Protein AF-A0A820PJD5-F1 (afdb_monomer_lite)

pLDDT: mean 70.73, std 16.77, range [39.25, 90.44]

Organism: NCBI:txid433720

Radius of gyration: 23.29 Å; chains: 1; bounding box: 69×36×76 Å

Sequence (138 aa):
NLIPDPQFFTECFNQQLNVVQDLLAHRRIPGEIRRTTRPQKFPLPNKSISSISDMSEDLTIEEIQSKMSSLQQELLSLKSQFENVDMTDPSSQTQRLIITTKLEELRREFRELLIKLQERQCELSGMIPSDEEDEMDP

Structure (mmCIF, N/CA/C/O backbone):
data_AF-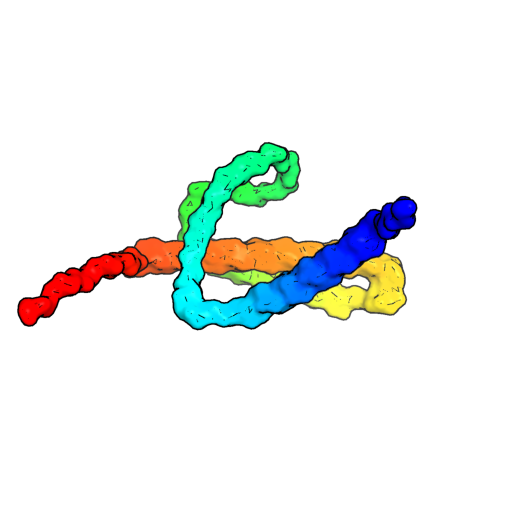A0A820PJD5-F1
#
_entry.id   AF-A0A820PJD5-F1
#
loop_
_atom_site.group_PDB
_atom_site.id
_atom_site.type_symbol
_atom_site.label_atom_id
_atom_site.label_alt_id
_atom_site.label_comp_id
_atom_site.label_asym_id
_atom_site.label_entity_id
_atom_site.label_seq_id
_atom_site.pdbx_PDB_ins_code
_atom_site.Cartn_x
_atom_site.Cartn_y
_atom_site.Cartn_z
_atom_site.occupancy
_atom_site.B_iso_or_equiv
_atom_site.auth_seq_id
_atom_site.auth_comp_id
_atom_site.auth_asym_id
_atom_site.auth_atom_id
_atom_site.pdbx_PDB_model_num
ATOM 1 N N . ASN A 1 1 ? 52.697 -4.335 11.489 1.00 48.56 1 ASN A N 1
ATOM 2 C CA . ASN A 1 1 ? 51.260 -4.404 11.827 1.00 48.56 1 ASN A CA 1
ATOM 3 C C . ASN A 1 1 ? 50.456 -4.126 10.572 1.00 48.56 1 ASN A C 1
ATOM 5 O O . ASN A 1 1 ? 50.285 -2.964 10.229 1.00 48.56 1 ASN A O 1
ATOM 9 N N . LEU A 1 2 ? 50.067 -5.174 9.835 1.00 53.12 2 LEU A N 1
ATOM 10 C CA . LEU A 1 2 ? 49.103 -5.033 8.741 1.00 53.12 2 LEU A CA 1
ATOM 11 C C . LEU A 1 2 ? 47.759 -4.674 9.379 1.00 53.12 2 LEU A C 1
ATOM 13 O O . LEU A 1 2 ? 47.223 -5.460 10.156 1.00 53.12 2 LEU A O 1
ATOM 17 N N . ILE A 1 3 ? 47.264 -3.472 9.100 1.00 60.84 3 ILE A N 1
ATOM 18 C CA . ILE A 1 3 ? 45.898 -3.079 9.442 1.00 60.84 3 ILE A CA 1
ATOM 19 C C . ILE A 1 3 ? 45.001 -3.885 8.492 1.00 60.84 3 ILE A C 1
ATOM 21 O O . ILE A 1 3 ? 45.175 -3.744 7.279 1.00 60.84 3 ILE A O 1
ATOM 25 N N . PRO A 1 4 ? 44.125 -4.777 8.986 1.00 70.12 4 PRO A N 1
ATOM 26 C CA . PRO A 1 4 ? 43.249 -5.532 8.105 1.00 70.12 4 PRO A CA 1
ATOM 27 C C . PRO A 1 4 ? 42.294 -4.567 7.403 1.00 70.12 4 PRO A C 1
ATOM 29 O O . PRO A 1 4 ? 41.884 -3.563 7.988 1.00 70.12 4 PRO A O 1
ATOM 32 N N . ASP A 1 5 ? 41.993 -4.866 6.141 1.00 74.62 5 ASP A N 1
ATOM 33 C CA . ASP A 1 5 ? 41.197 -4.004 5.273 1.00 74.62 5 ASP A CA 1
ATOM 34 C C . ASP A 1 5 ? 39.860 -3.641 5.955 1.00 74.62 5 ASP A C 1
ATOM 36 O O . ASP A 1 5 ? 39.088 -4.542 6.309 1.00 74.62 5 ASP A O 1
ATOM 40 N N . PRO A 1 6 ? 39.565 -2.348 6.182 1.00 73.88 6 PRO A N 1
ATOM 41 C CA . PRO A 1 6 ? 38.315 -1.926 6.809 1.00 73.88 6 PRO A CA 1
ATOM 42 C C . PRO A 1 6 ? 37.077 -2.385 6.025 1.00 73.88 6 PRO A C 1
ATOM 44 O O . PRO A 1 6 ? 36.005 -2.554 6.616 1.00 73.88 6 PRO A O 1
ATOM 47 N N . GLN A 1 7 ? 37.206 -2.634 4.717 1.00 74.00 7 GLN A N 1
ATOM 48 C CA . GLN A 1 7 ? 36.104 -3.157 3.912 1.00 74.00 7 GLN A CA 1
ATOM 49 C C . GLN A 1 7 ? 35.759 -4.597 4.288 1.00 74.00 7 GLN A C 1
ATOM 51 O O . GLN A 1 7 ? 34.583 -4.916 4.443 1.00 74.00 7 GLN A O 1
ATOM 56 N N . PHE A 1 8 ? 36.761 -5.427 4.579 1.00 77.31 8 PHE A N 1
ATOM 57 C CA . PHE A 1 8 ? 36.550 -6.813 4.998 1.00 77.31 8 PHE A CA 1
ATOM 58 C C . PHE A 1 8 ? 35.779 -6.910 6.323 1.00 77.31 8 PHE A C 1
ATOM 60 O O . PHE A 1 8 ? 34.869 -7.726 6.471 1.00 77.31 8 PHE A O 1
ATOM 67 N N . PHE A 1 9 ? 36.092 -6.037 7.286 1.00 73.94 9 PHE A N 1
ATOM 68 C CA . PHE A 1 9 ? 35.329 -5.958 8.534 1.00 73.94 9 PHE A CA 1
ATOM 69 C C . PHE A 1 9 ? 33.883 -5.537 8.298 1.00 73.94 9 PHE A C 1
ATOM 71 O O . PHE A 1 9 ? 32.976 -6.092 8.913 1.00 73.94 9 PHE A O 1
ATOM 78 N N . THR A 1 10 ? 33.673 -4.578 7.400 1.00 79.69 10 THR A N 1
ATOM 79 C CA . THR A 1 10 ? 32.342 -4.061 7.078 1.00 79.69 10 THR A CA 1
ATOM 80 C C . THR A 1 10 ? 31.487 -5.132 6.406 1.00 79.69 10 THR A C 1
ATOM 82 O O . THR A 1 10 ? 30.328 -5.319 6.768 1.00 79.69 10 THR A O 1
ATOM 85 N N . GLU A 1 11 ? 32.054 -5.892 5.472 1.00 79.00 11 GLU A N 1
ATOM 86 C CA . GLU A 1 11 ? 31.369 -7.005 4.810 1.00 79.00 11 GLU A CA 1
ATOM 87 C C . GLU A 1 11 ? 31.027 -8.130 5.789 1.00 79.00 11 GLU A C 1
ATOM 89 O O . GLU A 1 11 ? 29.886 -8.592 5.820 1.00 79.00 11 GLU A O 1
ATOM 94 N N . CYS A 1 12 ? 31.978 -8.525 6.638 1.00 79.88 12 CYS A N 1
ATOM 95 C CA . CYS A 1 12 ? 31.765 -9.566 7.641 1.00 79.88 12 CYS A CA 1
ATOM 96 C C . CYS A 1 12 ? 30.703 -9.150 8.672 1.00 79.88 12 CYS A C 1
ATOM 98 O O . CYS A 1 12 ? 29.820 -9.934 9.023 1.00 79.88 12 CYS A O 1
ATOM 100 N N . PHE A 1 13 ? 30.726 -7.889 9.103 1.00 83.81 13 PHE A N 1
ATOM 101 C CA . PHE A 1 13 ? 29.726 -7.334 10.010 1.00 83.81 13 PHE A CA 1
ATOM 102 C C . PHE A 1 13 ? 28.327 -7.294 9.378 1.00 83.81 13 PHE A C 1
ATOM 104 O O . PHE A 1 13 ? 27.354 -7.707 10.007 1.00 83.81 13 PHE A O 1
ATOM 111 N N . ASN A 1 14 ? 28.219 -6.874 8.114 1.00 81.81 14 ASN A N 1
ATOM 112 C CA . ASN A 1 14 ? 26.949 -6.875 7.385 1.00 81.81 14 ASN A CA 1
ATOM 113 C C . ASN A 1 14 ? 26.393 -8.291 7.194 1.00 81.81 14 ASN A C 1
ATOM 115 O O . ASN A 1 14 ? 25.194 -8.510 7.355 1.00 81.81 14 ASN A O 1
ATOM 119 N N . GLN A 1 15 ? 27.252 -9.272 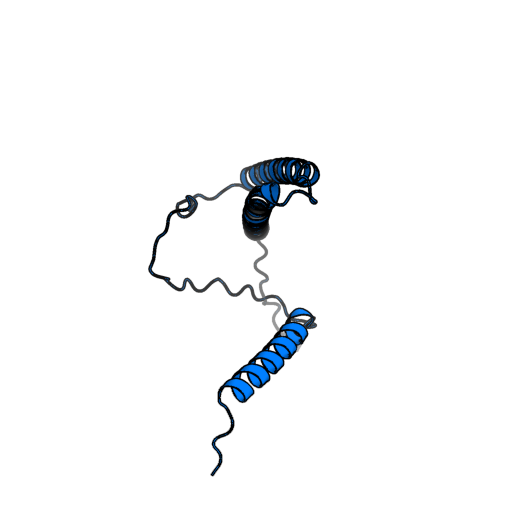6.906 1.00 83.12 15 GLN A N 1
ATOM 120 C CA . GLN A 1 15 ? 26.835 -10.673 6.828 1.00 83.12 15 GLN A CA 1
ATOM 121 C C . GLN A 1 15 ? 26.280 -11.172 8.165 1.00 83.12 15 GLN A C 1
ATOM 123 O O . GLN A 1 15 ? 25.223 -11.799 8.192 1.00 83.12 15 GLN A O 1
ATOM 128 N N . GLN A 1 16 ? 26.943 -10.854 9.279 1.00 86.81 16 GLN A N 1
ATOM 129 C CA . GLN A 1 16 ? 26.465 -11.225 10.612 1.00 86.81 16 GLN A CA 1
ATOM 130 C C . GLN A 1 16 ? 25.130 -10.553 10.955 1.00 86.81 16 GLN A C 1
ATOM 132 O O . GLN A 1 16 ? 24.240 -11.211 11.494 1.00 86.81 16 GLN A O 1
ATOM 137 N N . LEU A 1 17 ? 24.952 -9.279 10.597 1.00 85.25 17 LEU A N 1
ATOM 138 C CA . LEU A 1 17 ? 23.683 -8.574 10.782 1.00 85.25 17 LEU A CA 1
ATOM 139 C C . LEU A 1 17 ? 22.541 -9.210 9.991 1.00 85.25 17 LEU A C 1
ATOM 141 O O . LEU A 1 17 ? 21.465 -9.400 10.552 1.00 85.25 17 LEU A O 1
ATOM 145 N N . ASN A 1 18 ? 22.776 -9.598 8.738 1.00 83.06 18 ASN A N 1
ATOM 146 C CA . ASN A 1 18 ? 21.756 -10.249 7.914 1.00 83.06 18 ASN A CA 1
ATOM 147 C C . ASN A 1 18 ? 21.316 -11.595 8.512 1.00 83.06 18 ASN A C 1
ATOM 149 O O . ASN A 1 18 ? 20.126 -11.893 8.560 1.00 83.06 18 ASN A O 1
ATOM 153 N N . VAL A 1 19 ? 22.256 -12.378 9.052 1.00 82.50 19 VAL A N 1
ATOM 154 C CA . VAL A 1 19 ? 21.943 -13.645 9.739 1.00 82.50 19 VAL A CA 1
ATOM 155 C C . VAL A 1 19 ? 21.101 -13.405 10.995 1.00 82.50 19 VAL A C 1
ATOM 157 O O . VAL A 1 19 ? 20.133 -14.123 11.244 1.00 82.50 19 VAL A O 1
ATOM 160 N N . VAL A 1 20 ? 21.437 -12.383 11.786 1.00 78.69 20 VAL A N 1
ATOM 161 C CA . VAL A 1 20 ? 20.659 -12.012 12.978 1.00 78.69 20 VAL A CA 1
ATOM 162 C C . VAL A 1 20 ? 19.271 -11.502 12.591 1.00 78.69 20 VAL A C 1
ATOM 164 O O . VAL A 1 20 ? 18.291 -11.855 13.244 1.00 78.69 20 VAL A O 1
ATOM 167 N N . GLN A 1 21 ? 19.166 -10.716 11.521 1.00 78.81 21 GLN A N 1
ATOM 168 C CA . GLN A 1 21 ? 17.896 -10.231 10.992 1.00 78.81 21 GLN A CA 1
ATOM 169 C C . GLN A 1 21 ? 16.991 -11.391 10.569 1.00 78.81 21 GLN A C 1
ATOM 171 O O . GLN A 1 21 ? 15.82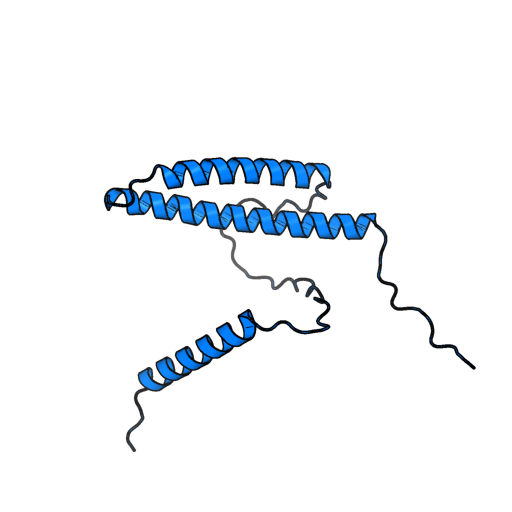8 -11.416 10.969 1.00 78.81 21 GLN A O 1
ATOM 176 N N . ASP A 1 22 ? 17.519 -12.377 9.845 1.00 77.44 22 ASP A N 1
ATOM 177 C CA . ASP A 1 22 ? 16.761 -13.569 9.456 1.00 77.44 22 ASP A CA 1
ATOM 178 C C . ASP A 1 22 ? 16.352 -14.413 10.671 1.00 77.44 22 ASP A C 1
ATOM 180 O O . ASP A 1 22 ? 15.215 -14.884 10.747 1.00 77.44 22 ASP A O 1
ATOM 184 N N . LEU A 1 23 ? 17.229 -14.563 11.668 1.00 73.12 23 LEU A N 1
ATOM 185 C CA . LEU A 1 23 ? 16.912 -15.266 12.918 1.00 73.12 23 LEU A CA 1
ATOM 186 C C . LEU A 1 23 ? 15.801 -14.567 13.714 1.00 73.12 23 LEU A C 1
ATOM 188 O O . LEU A 1 23 ? 14.932 -15.233 14.279 1.00 73.12 23 LEU A O 1
ATOM 192 N N . LEU A 1 24 ? 15.802 -13.233 13.749 1.00 70.94 24 LEU A N 1
ATOM 193 C CA . LEU A 1 24 ? 14.768 -12.441 14.415 1.00 70.94 24 LEU A CA 1
ATOM 194 C C . LEU A 1 24 ? 13.455 -12.427 13.627 1.00 70.94 24 LEU A C 1
ATOM 196 O O . LEU A 1 24 ? 12.392 -12.513 14.239 1.00 70.94 24 LEU A O 1
ATOM 200 N N . ALA A 1 25 ? 13.509 -12.386 12.294 1.00 67.31 25 ALA A N 1
ATOM 201 C CA . ALA A 1 25 ? 12.329 -12.406 11.430 1.00 67.31 25 ALA A CA 1
ATOM 202 C C . ALA A 1 25 ? 11.496 -13.690 11.592 1.00 67.31 25 ALA A C 1
ATOM 204 O O . ALA A 1 25 ? 10.274 -13.658 11.445 1.00 67.31 25 ALA A O 1
ATOM 205 N N . HIS A 1 26 ? 12.142 -14.806 11.941 1.00 64.50 26 HIS A N 1
ATOM 206 C CA . HIS A 1 26 ? 11.492 -16.105 12.129 1.00 64.50 26 HIS A CA 1
ATOM 207 C C . HIS A 1 26 ? 11.301 -16.497 13.601 1.00 64.50 26 HIS A C 1
ATOM 209 O O . HIS A 1 26 ? 10.784 -17.582 13.891 1.00 64.50 26 HIS A O 1
ATOM 215 N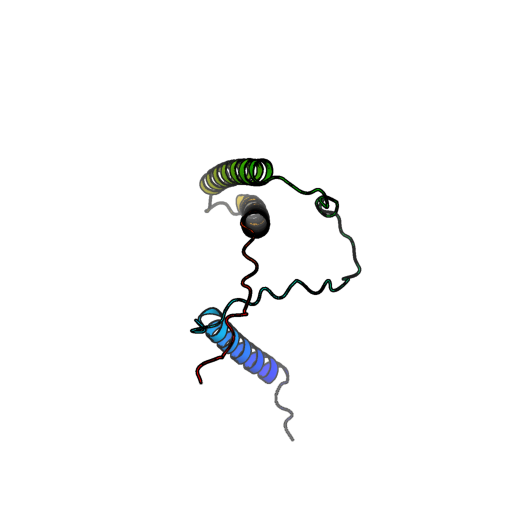 N . ARG A 1 27 ? 11.672 -15.632 14.555 1.00 62.59 27 ARG A N 1
ATOM 216 C CA . ARG A 1 27 ? 11.467 -15.909 15.977 1.00 62.59 27 ARG A CA 1
ATOM 217 C C . ARG A 1 27 ? 9.976 -15.811 16.311 1.00 62.59 27 ARG A C 1
ATOM 219 O O . ARG A 1 27 ? 9.420 -14.730 16.463 1.00 62.59 27 ARG A O 1
ATOM 226 N N . ARG A 1 28 ? 9.322 -16.960 16.498 1.00 59.06 28 ARG A N 1
ATOM 227 C CA . ARG A 1 28 ? 8.088 -17.040 17.294 1.00 59.06 28 ARG A CA 1
ATOM 228 C C . ARG A 1 28 ? 8.485 -16.969 18.763 1.00 59.06 28 ARG A C 1
ATOM 230 O O . ARG A 1 28 ? 9.209 -17.847 19.221 1.00 59.06 28 ARG A O 1
ATOM 237 N N . ILE A 1 29 ? 8.041 -15.945 19.487 1.00 60.69 29 ILE A N 1
ATOM 238 C CA . ILE A 1 29 ? 8.240 -15.855 20.937 1.00 60.69 29 ILE A CA 1
ATOM 239 C C . ILE A 1 29 ? 6.997 -16.452 21.611 1.00 60.69 29 ILE A C 1
ATOM 241 O O . ILE A 1 29 ? 5.927 -15.841 21.558 1.00 60.69 29 ILE A O 1
ATOM 245 N N . PRO A 1 30 ? 7.086 -17.659 22.201 1.00 43.41 30 PRO A N 1
ATOM 246 C CA . PRO A 1 30 ? 5.965 -18.236 22.930 1.00 43.41 30 PRO A CA 1
ATOM 247 C C . PRO A 1 30 ? 5.690 -17.362 24.157 1.00 43.41 30 PRO A C 1
ATOM 249 O O . PRO A 1 30 ? 6.588 -17.147 24.967 1.00 43.41 30 PRO A O 1
ATOM 252 N N . GLY A 1 31 ? 4.475 -16.823 24.268 1.00 53.88 31 GLY A N 1
ATOM 253 C CA . GLY A 1 31 ? 4.086 -15.952 25.382 1.00 53.88 31 GLY A CA 1
ATOM 254 C C . GLY A 1 31 ? 4.457 -14.472 25.235 1.00 53.88 31 GLY A C 1
ATOM 255 O O . GLY A 1 31 ? 4.183 -13.703 26.153 1.00 53.88 31 GLY A O 1
ATOM 256 N N . GLU A 1 32 ? 5.016 -14.023 24.103 1.00 51.88 32 GLU A N 1
ATOM 257 C CA . GLU A 1 32 ? 5.096 -12.582 23.837 1.00 51.88 32 GLU A CA 1
ATOM 258 C C . GLU A 1 32 ? 3.707 -12.076 23.468 1.00 51.88 32 GLU A C 1
ATOM 260 O O . GLU A 1 32 ? 3.301 -12.015 22.305 1.00 51.88 32 GLU A O 1
ATOM 265 N N . ILE A 1 33 ? 2.962 -11.704 24.507 1.00 53.72 33 ILE A N 1
ATOM 266 C CA . ILE A 1 33 ? 1.949 -10.669 24.396 1.00 53.72 33 ILE A CA 1
ATOM 267 C C . ILE A 1 33 ? 2.671 -9.531 23.693 1.00 53.72 33 ILE A C 1
ATOM 269 O O . ILE A 1 33 ? 3.614 -8.962 24.250 1.00 53.72 33 ILE A O 1
ATOM 273 N N . ARG A 1 34 ? 2.277 -9.240 22.449 1.00 49.72 34 ARG A N 1
ATOM 274 C CA . ARG A 1 34 ? 2.661 -8.005 21.778 1.00 49.72 34 ARG A CA 1
ATOM 275 C C . ARG A 1 34 ? 2.134 -6.891 22.662 1.00 49.72 34 ARG A C 1
ATOM 277 O O . ARG A 1 34 ? 1.017 -6.423 22.478 1.00 49.72 34 ARG A O 1
ATOM 284 N N . ARG A 1 35 ? 2.937 -6.487 23.647 1.00 44.41 35 ARG A N 1
ATOM 285 C CA . ARG A 1 35 ? 2.868 -5.165 24.230 1.00 44.41 35 ARG A CA 1
ATOM 286 C C . ARG A 1 35 ? 3.101 -4.292 23.026 1.00 44.41 35 ARG A C 1
ATOM 288 O O . ARG A 1 35 ? 4.230 -4.134 22.573 1.00 44.41 35 ARG A O 1
ATOM 295 N N . THR A 1 36 ? 2.002 -3.859 22.429 1.00 45.59 36 THR A N 1
ATOM 296 C CA . THR A 1 36 ? 1.970 -2.752 21.506 1.00 45.59 36 THR A CA 1
ATOM 297 C C . THR A 1 36 ? 2.803 -1.697 22.198 1.00 45.59 36 THR A C 1
ATOM 299 O O . THR A 1 36 ? 2.392 -1.129 23.213 1.00 45.59 36 THR A O 1
ATOM 302 N N . THR A 1 37 ? 4.040 -1.519 21.748 1.00 44.62 37 THR A N 1
ATOM 303 C CA . THR A 1 37 ? 4.788 -0.323 22.060 1.00 44.62 37 THR A CA 1
ATOM 304 C C . THR A 1 37 ? 3.894 0.771 21.526 1.00 44.62 37 THR A C 1
ATOM 306 O O . THR A 1 37 ? 3.856 0.999 20.318 1.00 44.62 37 THR A O 1
ATOM 309 N N . ARG A 1 38 ? 3.092 1.370 22.414 1.00 46.00 38 ARG A N 1
ATOM 310 C CA . ARG A 1 38 ? 2.482 2.675 22.213 1.00 46.00 38 ARG A CA 1
ATOM 311 C C . ARG A 1 38 ? 3.560 3.478 21.499 1.00 46.00 38 ARG A C 1
ATOM 313 O O . ARG A 1 38 ? 4.635 3.603 22.095 1.00 46.00 38 ARG A O 1
ATOM 320 N N . PRO A 1 39 ? 3.375 3.892 20.235 1.00 44.66 39 PRO A N 1
ATOM 321 C CA . PRO A 1 39 ? 4.448 4.534 19.507 1.00 44.66 39 PRO A CA 1
ATOM 322 C C . PRO A 1 39 ? 4.833 5.754 20.334 1.00 44.66 39 PRO A C 1
ATOM 324 O O . PRO A 1 39 ? 4.050 6.695 20.485 1.00 44.66 39 PRO A O 1
ATOM 327 N N . GLN A 1 40 ? 6.007 5.696 20.969 1.00 46.62 40 GLN A N 1
ATOM 328 C CA . GLN A 1 40 ? 6.602 6.887 21.529 1.00 46.62 40 GLN A CA 1
ATOM 329 C C . GLN A 1 40 ? 6.789 7.792 20.327 1.00 46.62 40 GLN A C 1
ATOM 331 O O . GLN A 1 40 ? 7.544 7.470 19.410 1.00 46.62 40 GLN A O 1
ATOM 336 N N . LYS A 1 41 ? 5.995 8.863 20.297 1.00 44.00 41 LYS A N 1
ATOM 337 C CA . LYS A 1 41 ? 6.094 9.944 19.330 1.00 44.00 41 LYS A CA 1
ATOM 338 C C . LYS A 1 41 ? 7.524 10.472 19.404 1.00 44.00 41 LYS A C 1
ATOM 340 O O . LYS A 1 41 ? 7.811 11.340 20.220 1.00 44.00 41 LYS A O 1
ATOM 345 N N . PHE A 1 42 ? 8.423 9.930 18.593 1.00 42.78 42 PHE A N 1
ATOM 346 C CA . PHE A 1 42 ? 9.670 10.596 18.266 1.00 42.78 42 PHE A CA 1
ATOM 347 C C . PHE A 1 42 ? 9.289 11.745 17.332 1.00 42.78 42 PHE A C 1
ATOM 349 O O . PHE A 1 42 ? 8.786 11.482 16.236 1.00 42.78 42 PHE A O 1
ATOM 356 N N . PRO A 1 43 ? 9.457 13.014 17.738 1.00 41.28 43 PRO A N 1
ATOM 357 C CA . PRO A 1 43 ? 9.256 14.119 16.823 1.00 41.28 43 PRO A CA 1
ATOM 358 C C . PRO A 1 43 ? 10.440 14.114 15.854 1.00 41.28 43 PRO A C 1
ATOM 360 O O . PRO A 1 43 ? 11.507 14.640 16.155 1.00 41.28 43 PRO A O 1
ATOM 363 N N . LEU A 1 44 ? 10.275 13.470 14.700 1.00 45.72 44 LEU A N 1
ATOM 364 C CA . LEU A 1 44 ? 11.183 13.649 13.574 1.00 45.72 44 LEU A CA 1
ATOM 365 C C . LEU A 1 44 ? 10.892 15.022 12.952 1.00 45.72 44 LEU A C 1
ATOM 367 O O . LEU A 1 44 ? 9.770 15.255 12.491 1.00 45.72 44 LEU A O 1
ATOM 371 N N . PRO A 1 45 ? 11.864 15.948 12.913 1.00 52.19 45 PRO A N 1
ATOM 372 C CA . PRO A 1 45 ? 11.735 17.147 12.117 1.00 52.19 45 PRO A CA 1
ATOM 373 C C . PRO A 1 45 ? 12.068 16.756 10.678 1.00 52.19 45 PRO A C 1
ATOM 375 O O . PRO A 1 45 ? 13.219 16.466 10.367 1.00 52.19 45 PRO A O 1
ATOM 378 N N . ASN A 1 46 ? 11.053 16.673 9.819 1.00 39.41 46 ASN A N 1
ATOM 379 C CA . ASN A 1 46 ? 11.029 17.357 8.521 1.00 39.41 46 ASN A CA 1
ATOM 380 C C . ASN A 1 46 ? 9.863 16.856 7.663 1.00 39.41 46 ASN A C 1
ATOM 382 O O . ASN A 1 46 ? 9.826 15.727 7.184 1.00 39.41 46 ASN A O 1
ATOM 386 N N . LYS A 1 47 ? 8.919 17.776 7.454 1.00 48.12 47 LYS A N 1
ATOM 387 C CA . LYS A 1 47 ? 7.851 17.727 6.459 1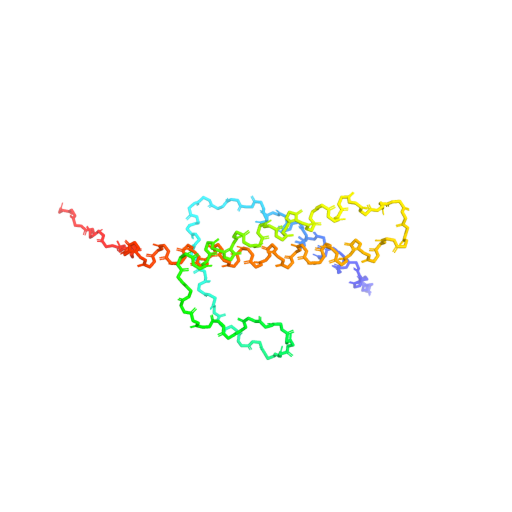.00 48.12 47 LYS A CA 1
ATOM 388 C C . LYS A 1 47 ? 8.401 17.401 5.069 1.00 48.12 47 LYS A C 1
ATOM 390 O O . LYS A 1 47 ? 9.223 18.141 4.537 1.00 48.12 47 LYS A O 1
ATOM 395 N N . SER A 1 48 ? 7.803 16.412 4.421 1.00 41.91 48 SER A N 1
ATOM 396 C CA . SER A 1 48 ? 7.501 16.467 2.987 1.00 41.91 48 SER A CA 1
ATOM 397 C C . SER A 1 48 ? 6.193 15.712 2.733 1.00 41.91 48 SER A C 1
ATOM 399 O O . SER A 1 48 ? 6.165 14.509 2.538 1.00 41.91 48 SER A O 1
ATOM 401 N N . ILE A 1 49 ? 5.099 16.465 2.867 1.00 51.38 49 ILE A N 1
ATOM 402 C CA . ILE A 1 49 ? 3.882 16.434 2.043 1.00 51.38 49 ILE A CA 1
ATOM 403 C C . ILE A 1 49 ? 3.505 15.051 1.471 1.00 51.38 49 ILE A C 1
ATOM 405 O O . ILE A 1 49 ? 3.788 14.738 0.320 1.00 51.38 49 ILE A O 1
ATOM 409 N N . SER A 1 50 ? 2.740 14.287 2.248 1.00 39.25 50 SER A N 1
ATOM 410 C CA . SER A 1 50 ? 1.666 13.446 1.715 1.00 39.25 50 SER A CA 1
ATOM 411 C C . SER A 1 50 ? 0.499 13.489 2.699 1.00 39.25 50 SER A C 1
ATOM 413 O O . SER A 1 50 ? 0.628 13.172 3.882 1.00 39.25 50 SER A O 1
ATOM 415 N N . SER A 1 51 ? -0.614 14.007 2.213 1.00 47.50 51 SER A N 1
ATOM 416 C CA . SER A 1 51 ? -1.802 14.435 2.935 1.00 47.50 51 SER A CA 1
ATOM 417 C C . SER A 1 51 ? -2.508 13.292 3.671 1.00 47.50 51 SER A C 1
ATOM 419 O O . SER A 1 51 ? -3.342 12.664 3.051 1.00 47.50 51 SER A O 1
ATOM 421 N N . ILE A 1 52 ? -2.206 13.031 4.952 1.00 45.38 52 ILE A N 1
ATOM 422 C CA . ILE A 1 52 ? -3.104 12.381 5.953 1.00 45.38 52 ILE A CA 1
ATOM 423 C C . ILE A 1 52 ? -2.642 12.690 7.409 1.00 45.38 52 ILE A C 1
ATOM 425 O O . ILE A 1 52 ? -3.132 12.112 8.370 1.00 45.38 52 ILE A O 1
ATOM 429 N N . SER A 1 53 ? -1.749 13.660 7.652 1.00 40.12 53 SER A N 1
ATOM 430 C CA . SER A 1 53 ? -1.376 14.003 9.044 1.00 40.12 53 SER A CA 1
ATOM 431 C C . SER A 1 53 ? -2.448 14.797 9.818 1.00 40.12 53 SER A C 1
ATOM 433 O O . SER A 1 53 ? -2.266 15.007 11.014 1.00 40.12 53 SER A O 1
ATOM 435 N N . ASP A 1 54 ? -3.548 15.198 9.171 1.00 41.03 54 ASP A N 1
ATOM 436 C CA . ASP A 1 54 ? -4.648 15.958 9.794 1.00 41.03 54 ASP A CA 1
ATOM 437 C C . ASP A 1 54 ? -5.911 15.119 10.052 1.00 41.03 54 ASP A C 1
ATOM 439 O O . ASP A 1 54 ? -6.942 15.651 10.447 1.00 41.03 54 ASP A O 1
ATOM 443 N N . MET A 1 55 ? -5.859 13.793 9.891 1.00 45.75 55 MET A N 1
ATOM 444 C CA . MET A 1 55 ? -6.970 12.920 10.298 1.00 45.75 55 MET A CA 1
ATOM 445 C C . MET A 1 55 ? -6.827 12.558 11.783 1.00 45.75 55 MET A C 1
ATOM 447 O O . MET A 1 55 ? -6.683 11.390 12.141 1.00 45.75 55 MET A O 1
ATOM 451 N N . SER A 1 56 ? -6.826 13.587 12.639 1.00 43.12 56 SER A N 1
ATOM 452 C CA . SER A 1 56 ? -7.099 13.458 14.077 1.00 43.12 56 SER A CA 1
ATOM 453 C C . SER A 1 56 ? -8.602 13.375 14.364 1.00 43.12 56 SER A C 1
ATOM 455 O O . SER A 1 56 ? -9.013 13.554 15.507 1.00 43.12 56 SER A O 1
ATOM 457 N N . GLU A 1 57 ? -9.423 13.174 13.335 1.00 54.50 57 GLU A N 1
ATOM 458 C CA . GLU A 1 57 ? -10.843 12.921 13.497 1.00 54.50 57 GLU A CA 1
ATOM 459 C C . GLU A 1 57 ? -11.070 11.435 13.721 1.00 54.50 57 GLU A C 1
ATOM 461 O O . GLU A 1 57 ? -10.532 10.568 13.023 1.00 54.50 57 GLU A O 1
ATOM 466 N N . ASP A 1 58 ? -11.866 11.178 14.748 1.00 60.53 58 ASP A N 1
ATOM 467 C CA . ASP A 1 58 ? -12.311 9.877 15.175 1.00 60.53 58 ASP A CA 1
ATOM 468 C C . ASP A 1 58 ? -13.103 9.169 14.061 1.00 60.53 58 ASP A C 1
ATOM 470 O O . ASP A 1 58 ? -14.328 9.159 14.066 1.00 60.53 58 ASP A O 1
ATOM 474 N N . LEU A 1 59 ? -12.406 8.535 13.110 1.00 67.31 59 LEU A N 1
ATOM 475 C CA . LEU A 1 59 ? -13.049 7.714 12.082 1.00 67.31 59 LEU A CA 1
ATOM 476 C C . LEU A 1 59 ? -13.857 6.600 12.760 1.00 67.31 59 LEU A C 1
ATOM 478 O O . LEU A 1 59 ? -13.338 5.871 13.619 1.00 67.31 59 LEU A O 1
ATOM 482 N N . THR A 1 60 ? -15.119 6.479 12.365 1.00 81.50 60 THR A N 1
ATOM 483 C CA . THR A 1 60 ? -16.024 5.413 12.796 1.00 81.50 60 THR A CA 1
ATOM 484 C C . THR A 1 60 ? -15.611 4.073 12.183 1.00 81.50 60 THR A C 1
ATOM 486 O O . THR A 1 60 ? -14.910 4.013 11.168 1.00 81.50 60 THR A O 1
ATOM 489 N N . ILE A 1 61 ? -16.057 2.962 12.780 1.00 79.06 61 ILE A N 1
ATOM 490 C CA . ILE A 1 61 ? -15.805 1.615 12.237 1.00 79.06 61 ILE A CA 1
ATOM 491 C C . ILE A 1 61 ? -16.309 1.494 10.792 1.00 79.06 61 ILE A C 1
ATOM 493 O O . ILE A 1 61 ? -15.608 0.936 9.947 1.00 79.06 61 ILE A O 1
ATOM 497 N N . GLU A 1 62 ? -17.489 2.040 10.498 1.00 81.88 62 GLU A N 1
ATOM 498 C CA . GLU A 1 62 ? -18.097 1.996 9.164 1.00 81.88 62 GLU A CA 1
ATOM 499 C C . GLU A 1 62 ? -17.259 2.767 8.134 1.00 81.88 62 GLU A C 1
ATOM 501 O O . GLU A 1 62 ? -17.028 2.280 7.026 1.00 81.88 62 GLU A O 1
ATOM 506 N N . GLU A 1 63 ? -16.713 3.927 8.506 1.00 80.75 63 GLU A N 1
ATOM 507 C CA . GLU A 1 63 ? -15.820 4.701 7.638 1.00 80.75 63 GLU A CA 1
ATOM 508 C C . GLU A 1 63 ? -14.485 3.992 7.398 1.00 80.75 63 GLU A C 1
ATOM 510 O O . GLU A 1 63 ? -13.970 4.014 6.277 1.00 80.75 63 GLU A O 1
ATOM 515 N N . ILE A 1 64 ? -13.932 3.326 8.417 1.00 82.19 64 ILE A N 1
ATOM 516 C CA . ILE A 1 64 ? -12.717 2.514 8.274 1.00 82.19 64 ILE A CA 1
ATOM 517 C C . ILE A 1 64 ? -12.979 1.348 7.311 1.00 82.19 64 ILE A C 1
ATOM 519 O O . ILE A 1 64 ? -12.203 1.140 6.378 1.00 82.19 64 ILE A O 1
ATOM 523 N N . GLN A 1 65 ? -14.089 0.626 7.476 1.00 84.38 65 GLN A N 1
ATOM 524 C CA . GLN A 1 65 ? -14.471 -0.487 6.599 1.00 84.38 65 GLN A CA 1
ATOM 525 C C . GLN A 1 65 ? -14.752 -0.033 5.159 1.00 84.38 65 GLN A C 1
ATOM 527 O O . GLN A 1 65 ? -14.346 -0.703 4.204 1.00 84.38 65 GLN A O 1
ATOM 532 N N . SER A 1 66 ? -15.392 1.126 4.990 1.00 86.88 66 SER A N 1
ATOM 533 C CA . SER A 1 66 ? -15.635 1.742 3.683 1.00 86.88 66 SER A CA 1
ATOM 534 C C . SER A 1 66 ? -14.320 2.094 2.978 1.00 86.88 66 SER A C 1
ATOM 536 O O . SER A 1 66 ? -14.093 1.682 1.837 1.00 86.88 66 SER A O 1
ATOM 538 N N . LYS A 1 67 ? -13.383 2.745 3.683 1.00 86.56 67 LYS A N 1
ATOM 539 C CA . LYS A 1 67 ? -12.042 3.047 3.153 1.00 86.56 67 LYS A CA 1
ATOM 540 C C . LYS A 1 67 ? -11.258 1.784 2.806 1.00 86.56 67 LYS A C 1
ATOM 542 O O . LYS A 1 67 ? -10.661 1.713 1.735 1.00 86.56 67 LYS A O 1
ATOM 547 N N . MET A 1 68 ? -11.307 0.759 3.655 1.00 85.31 68 MET A N 1
ATOM 548 C CA . MET A 1 68 ? -10.677 -0.534 3.371 1.00 85.31 68 MET A CA 1
ATOM 549 C C . MET A 1 68 ? -11.246 -1.185 2.106 1.00 85.31 68 MET A C 1
ATOM 551 O O . MET A 1 68 ? -10.481 -1.718 1.304 1.00 85.31 68 MET A O 1
ATOM 555 N N . SER A 1 69 ? -12.561 -1.107 1.897 1.00 87.50 69 SER A N 1
ATOM 556 C CA . SER A 1 69 ? -13.214 -1.625 0.689 1.00 87.50 69 SER A CA 1
ATOM 557 C C . SER A 1 69 ? -12.771 -0.861 -0.563 1.00 87.50 69 SER A C 1
ATOM 559 O O . SER A 1 69 ? -12.464 -1.477 -1.585 1.00 87.50 69 SER A O 1
ATOM 561 N N . SER A 1 70 ? -12.653 0.468 -0.477 1.00 88.62 70 SER A N 1
ATOM 562 C CA . SER A 1 70 ? -12.118 1.296 -1.567 1.00 88.62 70 SER A CA 1
ATOM 563 C C . SER A 1 70 ? -10.669 0.930 -1.903 1.00 88.62 70 SER A C 1
ATOM 565 O O . SER A 1 70 ? -10.338 0.731 -3.071 1.00 88.62 70 SER A O 1
ATOM 567 N N . LEU A 1 71 ? -9.808 0.773 -0.893 1.00 88.19 71 LEU A N 1
ATOM 568 C CA . LEU A 1 71 ? -8.412 0.368 -1.098 1.00 88.19 71 LEU A CA 1
ATOM 569 C C . LEU A 1 71 ? -8.300 -1.030 -1.710 1.00 88.19 71 LEU A C 1
ATOM 571 O O . LEU A 1 71 ? -7.427 -1.271 -2.541 1.00 88.19 71 LEU A O 1
ATOM 575 N N . GLN A 1 72 ? -9.185 -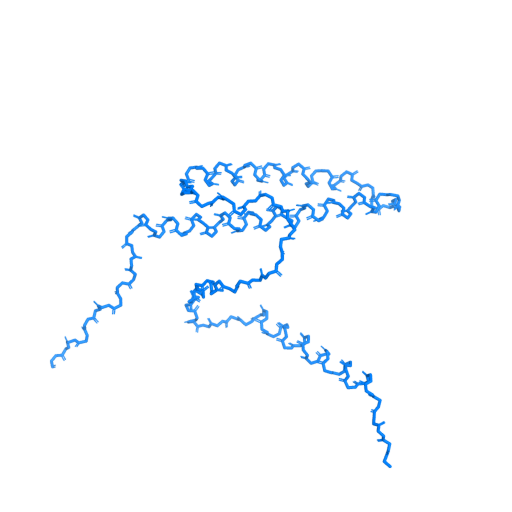1.959 -1.342 1.00 87.38 72 GLN A N 1
ATOM 576 C CA . GLN A 1 72 ? -9.233 -3.285 -1.961 1.00 87.38 72 GLN A CA 1
ATOM 577 C C . GLN A 1 72 ? -9.585 -3.210 -3.448 1.00 87.38 72 GLN A C 1
ATOM 579 O O . GLN A 1 72 ? -8.951 -3.890 -4.255 1.00 87.38 72 GLN A O 1
ATOM 584 N N . GLN A 1 73 ? -10.552 -2.371 -3.827 1.00 90.44 73 GLN A N 1
ATOM 585 C CA . GLN A 1 73 ? -10.883 -2.146 -5.236 1.00 90.44 73 GLN A CA 1
ATOM 586 C C . GLN A 1 73 ? -9.712 -1.515 -5.997 1.00 90.44 73 GLN A C 1
ATOM 588 O O . GLN A 1 73 ? -9.395 -1.948 -7.107 1.00 90.44 73 GLN A O 1
ATOM 593 N N . GLU A 1 74 ? -9.023 -0.547 -5.391 1.00 89.62 74 GLU A N 1
ATOM 594 C CA . GLU A 1 74 ? -7.846 0.072 -5.999 1.00 89.62 74 GLU A CA 1
ATOM 595 C C . GLU A 1 74 ? -6.696 -0.930 -6.167 1.00 89.62 74 GLU A C 1
ATOM 597 O O . GLU A 1 74 ? -6.086 -0.984 -7.233 1.00 89.62 74 GLU A O 1
ATOM 602 N N . LEU A 1 75 ? -6.451 -1.791 -5.176 1.00 87.94 75 LEU A N 1
ATOM 603 C CA . LEU A 1 75 ? -5.463 -2.869 -5.263 1.00 87.94 75 LEU A CA 1
ATOM 604 C C . LEU A 1 75 ? -5.793 -3.874 -6.370 1.00 87.94 75 LEU A C 1
ATOM 606 O O . LEU A 1 75 ? -4.889 -4.307 -7.084 1.00 87.94 75 LEU A O 1
ATOM 610 N N . LEU A 1 76 ? -7.066 -4.242 -6.536 1.00 88.81 76 LEU A N 1
ATOM 611 C CA . LEU A 1 76 ? -7.500 -5.120 -7.626 1.00 88.81 76 LEU A CA 1
ATOM 612 C C . LEU A 1 76 ? -7.279 -4.464 -8.994 1.00 88.81 76 LEU A C 1
ATOM 614 O O . LEU A 1 76 ? -6.768 -5.113 -9.908 1.00 88.81 76 LEU A O 1
ATOM 618 N N . SER A 1 77 ? -7.593 -3.174 -9.118 1.00 89.81 77 SER A N 1
ATOM 619 C CA . SER A 1 77 ? -7.329 -2.397 -10.332 1.00 89.81 77 SER A CA 1
ATOM 620 C C . SER A 1 77 ? -5.831 -2.315 -10.636 1.00 89.81 77 SER A C 1
ATOM 622 O O . SER A 1 77 ? -5.413 -2.596 -11.759 1.00 89.81 77 SER A O 1
ATOM 624 N N . LEU A 1 78 ? -4.999 -2.009 -9.635 1.00 87.94 78 LEU A N 1
ATOM 625 C CA . LEU A 1 78 ? -3.545 -1.953 -9.795 1.00 87.94 78 LEU A CA 1
ATOM 626 C C . LEU A 1 78 ? -2.952 -3.310 -10.170 1.00 87.94 78 LEU A C 1
ATOM 628 O O . LEU A 1 78 ? -2.045 -3.375 -10.996 1.00 87.94 78 LEU A O 1
ATOM 632 N N . LYS A 1 79 ? -3.469 -4.395 -9.588 1.00 87.44 79 LYS A N 1
ATOM 633 C CA . LYS A 1 79 ? -3.057 -5.757 -9.931 1.00 87.44 79 LYS A CA 1
ATOM 634 C C . LYS A 1 79 ? -3.360 -6.066 -11.396 1.00 87.44 79 LYS A C 1
ATOM 636 O O . LYS A 1 79 ? -2.481 -6.555 -12.095 1.00 87.44 79 LYS A O 1
ATOM 641 N N . SER A 1 80 ? -4.556 -5.721 -11.873 1.00 88.75 80 SER A N 1
ATOM 642 C CA . SER A 1 80 ? -4.908 -5.880 -13.287 1.00 88.75 80 SER A CA 1
ATOM 643 C C . SER A 1 80 ? -4.001 -5.045 -14.194 1.00 88.75 80 SER A C 1
ATOM 645 O O . SER A 1 80 ? -3.523 -5.535 -15.212 1.00 88.75 80 SER A O 1
ATOM 647 N N . GLN A 1 81 ? -3.697 -3.803 -13.809 1.00 85.44 81 GLN A N 1
ATOM 648 C CA . GLN A 1 81 ? -2.758 -2.962 -14.553 1.00 85.44 81 GLN A CA 1
ATOM 649 C C . GLN A 1 81 ? -1.363 -3.586 -14.611 1.00 85.44 81 GLN A C 1
ATOM 651 O O . GLN A 1 81 ? -0.772 -3.599 -15.682 1.00 85.44 81 GLN A O 1
ATOM 656 N N . PHE A 1 82 ? -0.871 -4.144 -13.501 1.00 85.38 82 PHE A N 1
ATOM 657 C CA . PHE A 1 82 ? 0.419 -4.830 -13.438 1.00 85.38 82 PHE A CA 1
ATOM 658 C C . PHE A 1 82 ? 0.473 -6.076 -14.333 1.00 85.38 82 PHE A C 1
ATOM 660 O O . PHE A 1 82 ? 1.465 -6.279 -15.026 1.00 85.38 82 PHE A O 1
ATOM 667 N N . GLU A 1 83 ? -0.588 -6.890 -14.342 1.00 85.75 83 GLU A N 1
ATOM 668 C CA . GLU A 1 83 ? -0.698 -8.093 -15.184 1.00 85.75 83 GLU A CA 1
ATOM 669 C C . GLU A 1 83 ? -0.695 -7.764 -16.686 1.00 85.75 83 GLU A C 1
ATOM 671 O O . GLU A 1 83 ? -0.246 -8.578 -17.489 1.00 85.75 83 GLU A O 1
ATOM 676 N N . ASN A 1 84 ? -1.143 -6.563 -17.059 1.00 86.06 84 ASN A N 1
ATOM 677 C CA . ASN A 1 84 ? -1.142 -6.082 -18.441 1.00 86.06 84 ASN A CA 1
ATOM 678 C C . ASN A 1 84 ? 0.181 -5.422 -18.867 1.00 86.06 84 ASN A C 1
ATOM 680 O O . ASN A 1 84 ? 0.323 -5.064 -20.037 1.00 86.06 84 ASN A O 1
ATOM 684 N N . VAL A 1 85 ? 1.138 -5.221 -17.953 1.00 86.12 85 VAL A N 1
ATOM 685 C CA . VAL A 1 85 ? 2.447 -4.666 -18.317 1.00 86.12 85 VAL A CA 1
ATOM 686 C C . VAL A 1 85 ? 3.294 -5.742 -18.985 1.00 86.12 85 VAL A C 1
ATOM 688 O O . VAL A 1 85 ? 3.510 -6.815 -18.420 1.00 86.12 85 VAL A O 1
ATOM 691 N N . ASP A 1 86 ? 3.835 -5.434 -20.163 1.00 83.62 86 ASP A N 1
ATOM 692 C CA . ASP A 1 86 ? 4.776 -6.319 -20.840 1.00 83.62 86 ASP A CA 1
ATOM 693 C C . ASP A 1 86 ? 6.062 -6.451 -20.006 1.00 83.62 86 ASP A C 1
ATOM 695 O O . ASP A 1 86 ? 6.777 -5.482 -19.725 1.00 83.62 86 ASP A O 1
ATOM 699 N N . MET A 1 87 ? 6.343 -7.676 -19.561 1.00 80.88 87 MET A N 1
ATOM 700 C CA . MET A 1 87 ? 7.504 -7.994 -18.726 1.00 80.88 87 MET A CA 1
ATOM 701 C C . MET A 1 87 ? 8.802 -8.064 -19.536 1.00 80.88 87 MET A C 1
ATOM 703 O O . MET A 1 87 ? 9.887 -7.991 -18.959 1.00 80.88 87 MET A O 1
ATOM 707 N N . THR A 1 88 ? 8.697 -8.207 -20.857 1.00 80.94 88 THR A N 1
ATOM 708 C CA . THR A 1 88 ? 9.836 -8.364 -21.769 1.00 80.94 88 THR A CA 1
ATOM 709 C C . THR A 1 88 ? 10.320 -7.038 -22.340 1.00 80.94 88 THR A C 1
ATOM 711 O O . THR A 1 88 ? 11.490 -6.916 -22.699 1.00 80.94 88 THR A O 1
ATOM 714 N N . ASP A 1 89 ? 9.455 -6.025 -22.352 1.00 84.19 89 ASP A N 1
ATOM 715 C CA . ASP A 1 89 ? 9.799 -4.694 -22.820 1.00 84.19 89 ASP A CA 1
ATOM 716 C C . ASP A 1 89 ? 10.547 -3.883 -21.731 1.00 84.19 89 ASP A C 1
ATOM 718 O O . ASP A 1 89 ? 10.036 -3.684 -20.614 1.00 84.19 89 ASP A O 1
ATOM 722 N N . PRO A 1 90 ? 11.770 -3.393 -22.018 1.00 78.75 90 PRO A N 1
ATOM 723 C CA . PRO A 1 90 ? 12.508 -2.517 -21.114 1.00 78.75 90 PRO A CA 1
ATOM 724 C C . PRO A 1 90 ? 11.874 -1.127 -20.980 1.00 78.75 90 PRO A C 1
ATOM 726 O O . PRO A 1 90 ? 12.038 -0.493 -19.939 1.00 78.75 90 PRO A O 1
ATOM 729 N N . SER A 1 91 ? 11.109 -0.649 -21.970 1.00 81.81 91 SER A N 1
ATOM 730 C CA . SER A 1 91 ? 10.438 0.657 -21.885 1.00 81.81 91 SER A CA 1
ATOM 731 C C . SER A 1 91 ? 9.318 0.662 -20.832 1.00 81.81 91 SER A C 1
ATOM 733 O O . SER A 1 91 ? 9.086 1.657 -20.144 1.00 81.81 91 SER A O 1
ATOM 735 N N . SER A 1 92 ? 8.738 -0.514 -20.594 1.00 85.69 92 SER A N 1
ATOM 736 C CA . SER A 1 92 ? 7.752 -0.786 -19.551 1.00 85.69 92 SER A CA 1
ATOM 737 C C . SER A 1 92 ? 8.344 -0.870 -18.130 1.00 85.69 92 SER A C 1
ATOM 739 O O . SER A 1 92 ? 7.600 -0.930 -17.150 1.00 85.69 92 SER A O 1
ATOM 741 N N . GLN A 1 93 ? 9.674 -0.829 -17.958 1.00 85.50 93 GLN A N 1
ATOM 742 C CA . GLN A 1 93 ? 10.327 -0.938 -16.642 1.00 85.50 93 GLN A CA 1
ATOM 743 C C . GLN A 1 93 ? 9.944 0.197 -15.686 1.00 85.50 93 GLN A C 1
ATOM 745 O O . GLN A 1 93 ? 9.678 -0.052 -14.509 1.00 85.50 93 GLN A O 1
ATOM 750 N N . THR A 1 94 ? 9.853 1.425 -16.196 1.00 86.62 94 THR A N 1
ATOM 751 C CA . THR A 1 94 ? 9.416 2.589 -15.414 1.00 86.62 94 THR A CA 1
ATOM 752 C C . THR A 1 94 ? 7.968 2.433 -14.955 1.00 86.62 94 THR A C 1
ATOM 754 O O . THR A 1 94 ? 7.648 2.720 -13.804 1.00 86.62 94 THR A O 1
ATOM 757 N N . GLN A 1 95 ? 7.093 1.919 -15.824 1.00 86.75 95 GLN A N 1
ATOM 758 C CA . GLN A 1 95 ? 5.690 1.676 -15.491 1.00 86.75 95 GLN A CA 1
ATOM 759 C C . GLN A 1 95 ? 5.545 0.598 -14.409 1.00 86.75 95 GLN A C 1
ATOM 761 O O . GLN A 1 95 ? 4.770 0.780 -13.471 1.00 86.75 95 GLN A O 1
ATOM 766 N N . ARG A 1 96 ? 6.340 -0.481 -14.480 1.00 86.75 96 ARG A N 1
ATOM 767 C CA . ARG A 1 96 ? 6.391 -1.508 -13.426 1.00 86.75 96 ARG A CA 1
ATOM 768 C C . ARG A 1 96 ? 6.783 -0.903 -12.085 1.00 86.75 96 ARG A C 1
ATOM 770 O O . ARG A 1 96 ? 6.078 -1.142 -11.113 1.00 86.75 96 ARG A O 1
ATOM 777 N N . LEU A 1 97 ? 7.846 -0.093 -12.055 1.00 88.25 97 LEU A N 1
ATOM 778 C CA . LEU A 1 97 ? 8.316 0.555 -10.830 1.00 88.25 97 LEU A CA 1
ATOM 779 C C . LEU A 1 97 ? 7.221 1.426 -10.197 1.00 88.25 97 LEU A C 1
ATOM 781 O O . LEU A 1 97 ? 6.970 1.322 -9.001 1.00 88.25 97 LEU A O 1
ATOM 785 N N . ILE A 1 98 ? 6.529 2.238 -11.001 1.00 88.69 98 ILE A N 1
ATOM 786 C CA . ILE A 1 98 ? 5.431 3.095 -10.527 1.00 88.69 98 ILE A CA 1
ATOM 787 C C . ILE A 1 98 ? 4.306 2.255 -9.914 1.00 88.69 98 ILE A C 1
ATOM 789 O O . ILE A 1 98 ? 3.836 2.557 -8.816 1.00 88.69 98 ILE A O 1
ATOM 793 N N . ILE A 1 99 ? 3.887 1.188 -10.599 1.00 87.44 99 ILE A N 1
ATOM 794 C CA . ILE A 1 99 ? 2.812 0.316 -10.116 1.00 87.44 99 ILE A CA 1
ATOM 795 C C . ILE A 1 99 ? 3.236 -0.402 -8.830 1.00 87.44 99 ILE A C 1
ATOM 797 O O . ILE A 1 99 ? 2.449 -0.462 -7.888 1.00 87.44 99 ILE A O 1
ATOM 801 N N . THR A 1 100 ? 4.473 -0.902 -8.746 1.00 86.94 100 THR A N 1
ATOM 802 C CA . THR A 1 100 ? 4.969 -1.569 -7.535 1.00 86.94 100 THR A CA 1
ATOM 803 C C . THR A 1 100 ? 5.059 -0.618 -6.348 1.00 86.94 100 THR A C 1
ATOM 805 O O . THR A 1 100 ? 4.590 -0.976 -5.271 1.00 86.94 100 THR A O 1
ATOM 808 N N . THR A 1 101 ? 5.564 0.604 -6.542 1.00 88.88 101 THR A N 1
ATOM 809 C CA . THR A 1 101 ? 5.644 1.612 -5.473 1.00 88.88 101 THR A CA 1
ATOM 810 C C . THR A 1 101 ? 4.254 1.952 -4.949 1.00 88.88 101 THR A C 1
ATOM 812 O O . THR A 1 101 ? 4.005 1.896 -3.747 1.00 88.88 101 THR A O 1
ATOM 815 N N . LYS A 1 102 ? 3.304 2.214 -5.851 1.00 88.81 102 LYS A N 1
ATOM 816 C CA . LYS A 1 102 ? 1.926 2.521 -5.463 1.00 88.81 102 LYS A CA 1
ATOM 817 C C . LYS A 1 102 ? 1.243 1.337 -4.761 1.00 88.81 102 LYS A C 1
ATOM 819 O O . LYS A 1 102 ? 0.456 1.524 -3.837 1.00 88.81 102 LYS A O 1
ATOM 824 N N . LEU A 1 103 ? 1.568 0.103 -5.142 1.00 86.12 103 LEU A N 1
ATOM 825 C CA . LEU A 1 103 ? 1.060 -1.101 -4.483 1.00 86.12 103 LEU A CA 1
ATOM 826 C C . LEU A 1 103 ? 1.599 -1.248 -3.050 1.00 86.12 103 LEU A C 1
ATOM 828 O O . LEU A 1 103 ? 0.859 -1.665 -2.155 1.00 86.12 103 LEU A O 1
ATOM 832 N N . GLU A 1 104 ? 2.860 -0.895 -2.809 1.00 86.50 104 GLU A N 1
ATOM 833 C CA . GLU A 1 104 ? 3.438 -0.854 -1.461 1.00 86.50 104 GLU A CA 1
ATOM 834 C C . GLU A 1 104 ? 2.787 0.221 -0.585 1.00 86.50 104 GLU A C 1
ATOM 836 O O . GLU A 1 104 ? 2.463 -0.051 0.574 1.00 86.50 104 GLU A O 1
ATOM 841 N N . GLU A 1 105 ? 2.519 1.403 -1.143 1.00 87.69 105 GLU A N 1
ATOM 842 C CA . GLU A 1 105 ? 1.821 2.489 -0.447 1.00 87.69 105 GLU A CA 1
ATOM 843 C C . GLU A 1 105 ? 0.408 2.079 -0.020 1.00 87.69 105 GLU A C 1
ATOM 845 O O . GLU A 1 105 ? 0.072 2.185 1.161 1.00 87.69 105 GLU A O 1
ATOM 850 N N . LEU A 1 106 ? -0.384 1.518 -0.939 1.00 84.94 106 LEU A N 1
ATOM 851 C CA . LEU A 1 106 ? -1.741 1.046 -0.643 1.00 84.94 106 LEU A CA 1
ATOM 852 C C . LEU A 1 106 ? -1.741 -0.090 0.389 1.00 84.94 106 LEU A C 1
ATOM 854 O O . LEU A 1 106 ? -2.611 -0.154 1.258 1.00 84.94 106 LEU A O 1
ATOM 858 N N . ARG A 1 107 ? -0.746 -0.988 0.347 1.00 84.38 107 ARG A N 1
ATOM 859 C CA . ARG A 1 107 ? -0.583 -2.037 1.368 1.00 84.38 107 ARG A CA 1
ATOM 860 C C . ARG A 1 107 ? -0.265 -1.460 2.742 1.00 84.38 107 ARG A C 1
ATOM 862 O O . ARG A 1 107 ? -0.752 -1.999 3.737 1.00 84.38 107 ARG A O 1
ATOM 869 N N . ARG A 1 108 ? 0.561 -0.414 2.814 1.00 86.12 108 ARG A N 1
ATOM 870 C CA . ARG A 1 108 ? 0.861 0.287 4.068 1.00 86.12 108 ARG A CA 1
ATOM 871 C C . ARG A 1 108 ? -0.404 0.932 4.627 1.00 86.12 108 ARG A C 1
ATOM 873 O O . ARG A 1 108 ? -0.737 0.672 5.778 1.00 86.12 108 ARG A O 1
ATOM 880 N N . GLU A 1 109 ? -1.146 1.664 3.802 1.00 84.62 109 GLU A N 1
ATOM 881 C CA . GLU A 1 109 ? -2.397 2.317 4.206 1.00 84.62 109 GLU A CA 1
ATOM 882 C C . GLU A 1 109 ? -3.443 1.305 4.699 1.00 84.62 109 GLU A C 1
ATOM 884 O O . GLU A 1 109 ? -4.057 1.484 5.750 1.00 84.62 109 GLU A O 1
ATOM 889 N N . PHE A 1 110 ? -3.583 0.172 4.005 1.00 83.75 110 PHE A N 1
ATOM 890 C CA . PHE A 1 110 ? -4.492 -0.894 4.422 1.00 83.75 110 PHE A CA 1
ATOM 891 C C . PHE A 1 110 ? -4.122 -1.483 5.794 1.00 83.75 110 PHE A C 1
ATOM 893 O O . PHE A 1 110 ? -5.001 -1.772 6.607 1.00 83.75 110 PHE A O 1
ATOM 900 N N . ARG A 1 111 ? -2.823 -1.646 6.084 1.00 84.50 111 ARG A N 1
ATOM 901 C CA . ARG A 1 111 ? -2.352 -2.098 7.406 1.00 84.50 111 ARG A CA 1
ATOM 902 C C . ARG A 1 111 ? -2.642 -1.072 8.496 1.00 84.50 111 ARG A C 1
ATOM 904 O O . ARG A 1 111 ? -3.032 -1.465 9.590 1.00 84.50 111 ARG A O 1
ATOM 911 N N . GLU A 1 112 ? -2.476 0.214 8.210 1.00 84.94 112 GLU A N 1
ATOM 912 C CA . GLU A 1 112 ? -2.805 1.280 9.161 1.00 84.94 112 GLU A CA 1
ATOM 913 C C . GLU A 1 112 ? -4.302 1.298 9.492 1.00 84.94 112 GLU A C 1
ATOM 915 O O . GLU A 1 112 ? -4.670 1.411 10.660 1.00 84.94 112 GLU A O 1
ATOM 920 N N . LEU A 1 113 ? -5.175 1.109 8.497 1.00 82.56 113 LEU A N 1
ATOM 921 C CA . LEU A 1 113 ? -6.618 0.999 8.731 1.00 82.56 113 LEU A CA 1
ATOM 922 C C . LEU A 1 113 ? -6.998 -0.247 9.540 1.00 82.56 113 LEU A C 1
ATOM 924 O O . LEU A 1 113 ? -7.881 -0.155 10.388 1.00 82.56 113 LEU A O 1
ATOM 928 N N . LEU A 1 114 ? -6.321 -1.384 9.339 1.00 83.56 114 LEU A N 1
ATOM 929 C CA . LEU A 1 114 ? -6.526 -2.584 10.162 1.00 83.56 114 LEU A CA 1
ATOM 930 C C . LEU A 1 114 ? -6.193 -2.340 11.635 1.00 83.56 114 LEU A C 1
ATOM 932 O O . LEU A 1 114 ? -6.943 -2.768 12.509 1.00 83.56 114 LEU A O 1
ATOM 936 N N . ILE A 1 115 ? -5.087 -1.642 11.903 1.00 83.94 115 ILE A N 1
ATOM 937 C CA . ILE A 1 115 ? -4.693 -1.280 13.269 1.00 83.94 115 ILE A CA 1
ATOM 938 C C . ILE A 1 115 ? -5.758 -0.371 13.888 1.00 83.94 115 ILE A C 1
ATOM 940 O O . ILE A 1 115 ? -6.249 -0.677 14.970 1.00 83.94 115 ILE A O 1
ATOM 944 N N . LYS A 1 116 ? -6.203 0.668 13.168 1.00 80.75 116 LYS A N 1
ATOM 945 C CA . LYS A 1 116 ? -7.270 1.568 13.638 1.00 80.75 116 LYS A CA 1
ATOM 946 C C . LYS A 1 116 ? -8.586 0.835 13.901 1.00 80.75 116 LYS A C 1
ATOM 948 O O . LYS A 1 116 ? -9.251 1.107 14.893 1.00 80.75 116 LYS A O 1
ATOM 953 N N . LEU A 1 117 ? -8.968 -0.107 13.037 1.00 81.00 117 LEU A N 1
ATOM 954 C CA . LEU A 1 117 ? -10.168 -0.922 13.233 1.00 81.00 117 LEU A CA 1
ATOM 955 C C . LEU A 1 117 ? -10.068 -1.750 14.519 1.00 81.00 117 LEU A C 1
ATOM 957 O O . LEU A 1 117 ? -11.033 -1.829 15.276 1.00 81.00 117 LEU A O 1
ATOM 961 N N . GLN A 1 118 ? -8.905 -2.357 14.762 1.00 80.25 118 GLN A N 1
ATOM 962 C CA . GLN A 1 118 ? -8.656 -3.146 15.961 1.00 80.25 118 GLN A CA 1
ATOM 963 C C . GLN A 1 118 ? -8.677 -2.274 17.223 1.00 80.25 118 GLN A C 1
ATOM 965 O O . GLN A 1 118 ? -9.334 -2.640 18.192 1.00 80.25 118 GLN A O 1
ATOM 970 N N . GLU A 1 119 ? -8.020 -1.112 17.199 1.00 77.31 119 GLU A N 1
ATOM 971 C CA . GLU A 1 119 ? -8.047 -0.134 18.296 1.00 77.31 119 GLU A CA 1
ATOM 972 C C . GLU A 1 119 ? -9.491 0.259 18.640 1.00 77.31 119 GLU A C 1
ATOM 974 O O . GLU A 1 119 ? -9.898 0.164 19.796 1.00 77.31 119 GLU A O 1
ATOM 979 N N . ARG A 1 120 ? -10.313 0.558 17.626 1.00 75.69 120 ARG A N 1
ATOM 980 C CA . ARG A 1 120 ? -11.740 0.867 17.803 1.00 75.69 120 ARG A CA 1
ATOM 981 C C . ARG A 1 120 ? -12.555 -0.275 18.383 1.00 75.69 120 ARG A C 1
ATOM 983 O O . ARG A 1 120 ? -13.413 -0.046 19.230 1.00 75.69 120 ARG A O 1
ATOM 990 N N . GLN A 1 121 ? -12.323 -1.499 17.921 1.00 76.12 121 GLN A N 1
ATOM 991 C CA . GLN A 1 121 ? -13.017 -2.667 18.460 1.00 76.12 121 GLN A CA 1
ATOM 992 C C . GLN A 1 121 ? -12.659 -2.901 19.932 1.00 76.12 121 GLN A C 1
ATOM 994 O O . GLN A 1 121 ? -13.542 -3.227 20.722 1.00 76.12 121 GLN A O 1
ATOM 999 N N . CYS A 1 122 ? -11.401 -2.677 20.319 1.00 70.44 122 CYS A N 1
ATOM 1000 C CA . CYS A 1 122 ? -10.979 -2.734 21.717 1.00 70.44 122 CYS A CA 1
ATOM 1001 C C . CYS A 1 122 ? -11.621 -1.622 22.564 1.00 70.44 122 CYS A C 1
ATOM 1003 O O . CYS A 1 122 ? -12.110 -1.912 23.655 1.00 70.44 122 CYS A O 1
ATOM 1005 N N . GLU A 1 123 ? -11.681 -0.385 22.056 1.00 70.44 123 GLU A N 1
ATOM 1006 C CA . GLU A 1 123 ? -12.343 0.750 22.722 1.00 70.44 123 GLU A CA 1
ATOM 1007 C C . GLU A 1 123 ? -13.838 0.487 22.967 1.00 70.44 123 GLU A C 1
ATOM 1009 O O . GLU A 1 123 ? -14.337 0.710 24.068 1.00 70.44 123 GLU A O 1
ATOM 1014 N N . LEU A 1 124 ? -14.549 -0.031 21.961 1.00 67.75 124 LEU A N 1
ATOM 1015 C CA . LEU A 1 124 ? -15.984 -0.328 22.037 1.00 67.75 124 LEU A CA 1
ATOM 1016 C C . LEU A 1 124 ? -16.307 -1.544 22.908 1.00 67.75 124 LEU A C 1
ATOM 1018 O O . LEU A 1 124 ? -17.363 -1.583 23.535 1.00 67.75 124 LEU A O 1
ATOM 1022 N N . SER A 1 125 ? -15.419 -2.540 22.949 1.00 65.88 125 SER A N 1
ATOM 1023 C CA . SER A 1 125 ? -15.642 -3.761 23.725 1.00 65.88 125 SER A CA 1
ATOM 1024 C C . SER A 1 125 ? -15.450 -3.564 25.233 1.00 65.88 125 SER A C 1
ATOM 1026 O O . SER A 1 125 ? -15.756 -4.485 25.988 1.00 65.88 125 SER A O 1
ATOM 1028 N N . GLY A 1 126 ? -14.916 -2.425 25.691 1.00 54.16 126 GLY A N 1
ATOM 1029 C CA . GLY A 1 126 ? -14.698 -2.149 27.116 1.00 54.16 126 GLY A CA 1
ATOM 1030 C C . GLY A 1 126 ? -13.741 -3.119 27.828 1.00 54.16 126 GLY A C 1
ATOM 1031 O O . GLY A 1 126 ? -13.574 -3.019 29.041 1.00 54.16 126 GLY A O 1
ATOM 1032 N N . MET A 1 127 ? -13.090 -4.042 27.108 1.00 44.53 127 MET A N 1
ATOM 1033 C CA . MET A 1 127 ? -12.052 -4.915 27.654 1.00 44.53 127 MET A CA 1
ATOM 1034 C C . MET A 1 127 ? -10.763 -4.112 27.807 1.00 44.53 127 MET A C 1
ATOM 1036 O O . MET A 1 127 ? -9.850 -4.178 26.987 1.00 44.53 127 MET A O 1
ATOM 1040 N N . ILE A 1 128 ? -10.675 -3.373 28.908 1.00 49.81 128 ILE A N 1
ATOM 1041 C CA . ILE A 1 128 ? -9.405 -3.280 29.619 1.00 49.81 128 ILE A CA 1
ATOM 1042 C C . ILE A 1 128 ? -9.155 -4.711 30.120 1.00 49.81 128 ILE A C 1
ATOM 1044 O O . ILE A 1 128 ? -10.015 -5.226 30.836 1.00 49.81 128 ILE A O 1
ATOM 1048 N N . PRO A 1 129 ? -8.058 -5.401 29.760 1.00 43.81 129 PRO A N 1
ATOM 1049 C CA . PRO A 1 129 ? -7.645 -6.565 30.526 1.00 43.81 129 PRO A CA 1
ATOM 1050 C C . PRO A 1 129 ? -7.272 -6.018 31.907 1.00 43.81 129 PRO A C 1
ATOM 1052 O O . PRO A 1 129 ? -6.171 -5.502 32.090 1.00 43.81 129 PRO A O 1
ATOM 1055 N N . SER A 1 130 ? -8.235 -5.983 32.830 1.00 45.06 130 SER A N 1
ATOM 1056 C CA . SER A 1 130 ? -7.942 -5.713 34.232 1.00 45.06 130 SER A CA 1
ATOM 1057 C C . SER A 1 130 ? -7.251 -6.956 34.748 1.00 45.06 130 SER A C 1
ATOM 1059 O O . SER A 1 130 ? -7.866 -8.003 34.925 1.00 45.06 130 SER A O 1
ATOM 1061 N N . ASP A 1 131 ? -5.942 -6.819 34.881 1.00 50.25 131 ASP A N 1
ATOM 1062 C CA . ASP A 1 131 ? -5.012 -7.752 35.501 1.00 50.25 131 ASP A CA 1
ATOM 1063 C C . ASP A 1 131 ? -5.202 -7.680 37.032 1.00 50.25 131 ASP A C 1
ATOM 1065 O O . ASP A 1 131 ? -4.291 -7.334 37.776 1.00 50.25 131 ASP A O 1
ATOM 1069 N N . GLU A 1 132 ? -6.435 -7.899 37.494 1.00 51.38 132 GLU A N 1
ATOM 1070 C CA . GLU A 1 132 ? -6.828 -7.861 38.905 1.00 51.38 132 GLU A CA 1
ATOM 1071 C C . GLU A 1 132 ? -7.806 -9.010 39.184 1.00 51.38 132 GLU A C 1
ATOM 1073 O O . GLU A 1 132 ? -8.999 -8.807 39.393 1.00 51.38 132 GLU A O 1
ATOM 1078 N N . GLU A 1 133 ? -7.302 -10.245 39.172 1.00 53.12 133 GLU A N 1
ATOM 1079 C CA . GLU A 1 133 ? -7.866 -11.273 40.048 1.00 53.12 133 GLU A CA 1
ATOM 1080 C C . GLU A 1 133 ? -6.858 -11.516 41.168 1.00 53.12 133 GLU A C 1
ATOM 1082 O O . GLU A 1 133 ? -5.831 -12.173 40.998 1.00 53.12 133 GLU A O 1
ATOM 1087 N N . ASP A 1 134 ? -7.168 -10.852 42.283 1.00 51.81 134 ASP A N 1
ATOM 1088 C CA . ASP A 1 134 ? -6.530 -10.923 43.584 1.00 51.81 134 ASP A CA 1
ATOM 1089 C C . ASP A 1 134 ? -6.125 -12.351 43.957 1.00 51.81 134 ASP A C 1
ATOM 1091 O O . ASP A 1 134 ? -6.936 -13.270 44.093 1.00 51.81 134 ASP A O 1
ATOM 1095 N N . GLU A 1 135 ? -4.830 -12.481 44.206 1.00 59.69 135 GLU A N 1
ATOM 1096 C CA . GLU A 1 135 ? -4.211 -13.533 44.986 1.00 59.69 135 GLU A CA 1
ATOM 1097 C C . GLU A 1 135 ? -4.788 -13.484 46.414 1.00 59.69 135 GLU A C 1
ATOM 1099 O O . GLU A 1 135 ? -4.298 -12.774 47.291 1.00 59.69 135 GLU A O 1
ATOM 1104 N N . MET A 1 136 ? -5.874 -14.218 46.658 1.00 61.69 136 MET A N 1
ATOM 1105 C CA . MET A 1 136 ? -6.325 -14.523 48.012 1.00 61.69 136 MET A CA 1
ATOM 1106 C C . MET A 1 136 ? -6.844 -15.959 48.074 1.00 61.69 136 MET A C 1
ATOM 1108 O O . MET A 1 136 ? -8.022 -16.217 47.843 1.00 61.69 136 MET A O 1
ATOM 1112 N N . ASP A 1 137 ? -5.955 -16.887 48.420 1.00 53.91 137 ASP A N 1
ATOM 1113 C CA . ASP A 1 137 ? -6.355 -18.173 48.994 1.00 53.91 137 ASP A CA 1
ATOM 1114 C C . ASP A 1 137 ? -5.693 -18.290 50.390 1.00 53.91 137 ASP A C 1
ATOM 1116 O O . ASP A 1 137 ? -4.502 -17.976 50.509 1.00 53.91 137 ASP A O 1
ATOM 1120 N N . PRO A 1 138 ? -6.456 -18.616 51.456 1.00 61.72 138 PRO A N 1
ATOM 1121 C CA . PRO A 1 138 ? -6.021 -18.573 52.859 1.00 61.72 138 PRO A CA 1
ATOM 1122 C C . PRO A 1 138 ? -5.115 -19.732 53.308 1.00 61.72 138 PRO A C 1
ATOM 1124 O O . PRO A 1 138 ? -5.196 -20.843 52.738 1.00 61.72 138 PRO A O 1
#

Foldseek 3Di:
DPDPDPVVVVVVVVVVVVVVVVVVVPDDDVPPPPPPPPPPPPPDDDDDDDPDPPPPDLDDLVNLVVVLVVLVVVLVVLVVVLVPQDPPDPVSVVVNVVSVVVNVVSVVVNVVSVVSNVVVVCVVVVDPVPPDPDDDDD

Secondary structure (DSSP, 8-state):
--PPPHHHHHHHHHHHHHHHHHHHHT---TT-------------------S-TT--S---HHHHHHHHHHHHHHHHHHHHHHHTS-SS-STTHHHHHHHHHHHHHHHHHHHHHHHHHHHHHHHHH-------------